Protein AF-A0A5K1HNN9-F1 (afdb_monomer_lite)

pLDDT: mean 94.92, std 7.77, range [45.16, 98.5]

Organism: NCBI:txid210225

Foldseek 3Di:
DDDFVQWDWAFDPDDPPPRVDRDTDITHDPGDDDPVPDDVQPPDCVRHVVVVVVVVVVVVVVVVVVVVVVVVVVVVVQQQPDDDPRHGND

Sequence (90 aa):
TQGLKGWSADVIKNKLALRIVQNCHITLKDVVVGESQKLPHAIDFQKGTNLVLKHSRVFVCWIAAGIAMGVYDNVIRFTTQRKQFGRSIS

Secondary structure (DSSP, 8-state):
-PPPTTEEEEE--S-SS-TTS--EEEEESS----GGG--TT-SSIIIIIHHHHHHHHHHHHHHHHHHHHHHHHHHHHHHHH-EETTEE--

Radius of gyration: 22.58 Å; chains: 1; bounding box: 52×23×59 Å

InterPro domains:
  IPR009075 Acyl-CoA dehydrogenase/oxidase, C-terminal [PF00441] (53-89)
  IPR036250 Acyl-CoA dehydrogenase-like, C-terminal [SSF47203] (52-89)
  IPR045008 Acyl-coenzyme A oxidase 4-like [PTHR43188] (3-89)
  IPR046373 Acyl-CoA oxidase/dehydrogenase, middle domain superfamily [G3DSA:2.40.110.10] (3-42)

Structure (mmCIF, N/CA/C/O backbone):
data_AF-A0A5K1HNN9-F1
#
_entry.id   AF-A0A5K1HNN9-F1
#
loop_
_atom_site.group_PDB
_atom_site.id
_atom_site.type_symbol
_atom_site.label_atom_id
_atom_site.label_alt_id
_atom_site.label_comp_id
_atom_site.label_asym_id
_atom_site.label_entity_id
_atom_site.label_seq_id
_atom_site.pdbx_PDB_ins_code
_atom_site.Cartn_x
_atom_site.Cartn_y
_atom_site.Cartn_z
_atom_site.occupancy
_atom_site.B_iso_or_equiv
_atom_site.auth_seq_id
_atom_site.auth_comp_id
_atom_site.auth_asym_id
_atom_site.auth_atom_id
_atom_site.pdbx_PDB_model_num
ATOM 1 N N . THR A 1 1 ? 0.161 15.436 -15.270 1.00 45.16 1 THR A N 1
ATOM 2 C CA . THR A 1 1 ? 1.511 15.056 -15.734 1.00 45.16 1 THR A CA 1
ATOM 3 C C . THR A 1 1 ? 1.347 14.177 -16.953 1.00 45.16 1 THR A C 1
ATOM 5 O O . THR A 1 1 ? 0.763 13.110 -16.835 1.00 45.16 1 THR A O 1
ATOM 8 N N . GLN A 1 2 ? 1.735 14.653 -18.139 1.00 51.41 2 GLN A N 1
ATOM 9 C CA . GLN A 1 2 ? 1.745 13.803 -19.335 1.00 51.41 2 GLN A CA 1
ATOM 10 C C . GLN A 1 2 ? 2.736 12.659 -19.093 1.00 51.41 2 GLN A C 1
ATOM 12 O O . GLN A 1 2 ? 3.903 12.911 -18.801 1.00 51.41 2 GLN A O 1
ATOM 17 N N . GLY A 1 3 ? 2.245 11.420 -19.113 1.00 70.38 3 GLY A N 1
ATOM 18 C CA . GLY A 1 3 ? 3.083 10.232 -18.983 1.00 70.38 3 GLY A CA 1
ATOM 19 C C . GLY A 1 3 ? 3.950 10.021 -20.223 1.00 70.38 3 GLY A C 1
ATOM 20 O O . GLY A 1 3 ? 3.679 10.583 -21.286 1.00 70.38 3 GLY A O 1
ATOM 21 N N . LEU A 1 4 ? 4.991 9.196 -20.091 1.00 88.19 4 LEU A N 1
ATOM 22 C CA . LEU A 1 4 ? 5.772 8.732 -21.238 1.00 88.19 4 LEU A CA 1
ATOM 23 C C . LEU A 1 4 ? 4.847 8.036 -22.248 1.00 88.19 4 LEU A C 1
ATOM 25 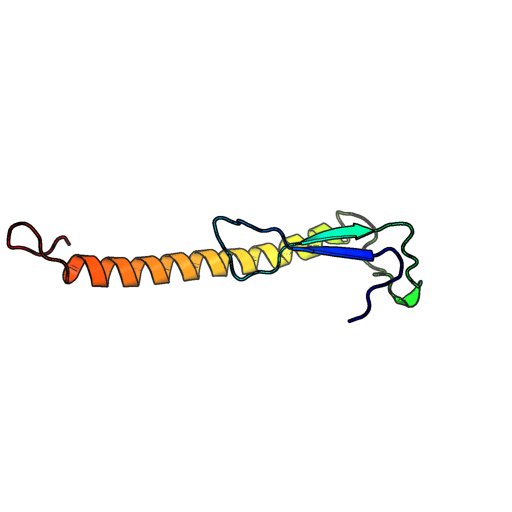O O . LEU A 1 4 ? 3.880 7.372 -21.868 1.00 88.19 4 LEU A O 1
ATOM 29 N N . LYS A 1 5 ? 5.140 8.162 -23.545 1.00 94.00 5 LYS A N 1
ATOM 30 C CA . LYS A 1 5 ? 4.399 7.423 -24.575 1.00 94.00 5 LYS A CA 1
ATOM 31 C C . LYS A 1 5 ? 4.474 5.922 -24.266 1.00 94.00 5 LYS A C 1
ATOM 33 O O . LYS A 1 5 ? 5.554 5.411 -23.992 1.00 94.00 5 LYS A O 1
ATOM 38 N N . GLY A 1 6 ? 3.324 5.245 -24.299 1.00 94.88 6 GLY A N 1
ATOM 39 C CA . GLY A 1 6 ? 3.224 3.820 -23.968 1.00 94.88 6 GLY A CA 1
ATOM 40 C C . GLY A 1 6 ? 3.026 3.507 -22.480 1.00 94.88 6 GLY A C 1
ATOM 41 O O . GLY A 1 6 ? 2.848 2.343 -22.129 1.00 94.88 6 GLY A O 1
ATOM 42 N N . TRP A 1 7 ? 3.023 4.517 -21.605 1.00 96.19 7 TRP A N 1
ATOM 43 C CA . TRP A 1 7 ? 2.709 4.368 -20.184 1.00 96.19 7 TRP A CA 1
ATOM 44 C C . TRP A 1 7 ? 1.231 4.680 -19.903 1.00 96.19 7 TRP A C 1
ATOM 46 O O . TRP A 1 7 ? 0.706 5.685 -20.386 1.00 96.19 7 TRP A O 1
ATOM 56 N N . SER A 1 8 ? 0.575 3.866 -19.074 1.00 95.69 8 SER A N 1
ATOM 57 C CA . SER A 1 8 ? -0.739 4.180 -18.493 1.00 95.69 8 SER A CA 1
ATOM 58 C C . SER A 1 8 ? -0.846 3.704 -17.044 1.00 95.69 8 SER A C 1
ATOM 60 O O . SER A 1 8 ? -0.092 2.831 -16.605 1.00 95.69 8 SER A O 1
ATOM 62 N N . ALA A 1 9 ? -1.784 4.287 -16.293 1.00 96.44 9 ALA A N 1
ATOM 63 C CA . ALA A 1 9 ? -2.083 3.891 -14.923 1.00 96.44 9 ALA A CA 1
ATOM 64 C C . ALA A 1 9 ? -3.593 3.939 -14.654 1.00 96.44 9 ALA A C 1
ATOM 66 O O . ALA A 1 9 ? -4.189 5.016 -14.631 1.00 96.44 9 ALA A O 1
ATOM 67 N N . ASP A 1 10 ? -4.188 2.780 -14.389 1.00 96.69 10 ASP A N 1
ATOM 68 C CA . ASP A 1 10 ? -5.624 2.619 -14.161 1.00 96.69 10 ASP A CA 1
ATOM 69 C C . ASP A 1 10 ? -5.907 2.339 -12.683 1.00 96.69 10 ASP A C 1
ATOM 71 O O . ASP A 1 10 ? -5.414 1.364 -12.114 1.00 96.69 10 ASP A O 1
ATOM 75 N N . VAL A 1 11 ? -6.689 3.204 -12.032 1.00 97.06 11 VAL A N 1
ATOM 76 C CA . VAL A 1 11 ? -6.950 3.113 -10.584 1.00 97.06 11 VAL A CA 1
ATOM 77 C C . VAL A 1 11 ? -7.728 1.841 -10.241 1.00 97.06 11 VAL A C 1
ATOM 79 O O . VAL A 1 11 ? -8.833 1.627 -10.738 1.00 97.06 11 VAL A O 1
ATOM 82 N N . ILE A 1 12 ? -7.213 1.071 -9.283 1.00 98.12 12 ILE A N 1
ATOM 83 C CA . ILE A 1 12 ? -7.877 -0.099 -8.705 1.00 98.12 12 ILE A CA 1
ATOM 84 C C . ILE A 1 12 ? -9.074 0.371 -7.873 1.00 98.12 12 ILE A C 1
ATOM 86 O O . ILE A 1 12 ? -8.926 1.029 -6.835 1.00 98.12 12 ILE A O 1
ATOM 90 N N . LYS A 1 13 ? -10.279 0.035 -8.337 1.00 97.25 13 LYS A N 1
ATOM 91 C CA . LYS A 1 13 ? -11.544 0.358 -7.663 1.00 97.25 13 LYS A CA 1
ATOM 92 C C . LYS A 1 13 ? -11.944 -0.734 -6.670 1.00 97.25 13 LYS A C 1
ATOM 94 O O . LYS A 1 13 ? -11.371 -1.816 -6.648 1.00 97.25 13 LYS A O 1
ATOM 99 N N . ASN A 1 14 ? -12.942 -0.425 -5.840 1.00 97.19 14 ASN A N 1
ATOM 100 C CA . ASN A 1 14 ? -13.594 -1.378 -4.930 1.00 97.19 14 ASN A CA 1
ATOM 101 C C . ASN A 1 14 ? -12.652 -2.056 -3.913 1.00 97.19 14 ASN A C 1
ATOM 103 O O . ASN A 1 14 ? -12.861 -3.201 -3.524 1.00 97.19 14 ASN A O 1
ATOM 107 N N . LYS A 1 15 ? -11.624 -1.336 -3.445 1.00 98.06 15 LYS A N 1
ATOM 108 C CA . LYS A 1 15 ? -10.733 -1.803 -2.372 1.00 98.06 15 LYS A CA 1
ATOM 109 C C . LYS A 1 15 ? -11.466 -1.866 -1.027 1.00 98.06 15 LYS A C 1
ATOM 111 O O . LYS A 1 15 ? -12.178 -0.926 -0.678 1.00 98.06 15 LYS A O 1
ATOM 116 N N . LEU A 1 16 ? -11.219 -2.921 -0.247 1.00 98.25 16 LEU A N 1
ATOM 117 C CA . LEU A 1 16 ? -11.782 -3.091 1.100 1.00 98.25 16 LEU A CA 1
ATOM 118 C C . LEU A 1 16 ? -11.296 -2.001 2.073 1.00 98.25 16 LEU A C 1
ATOM 120 O O . LEU A 1 16 ? -12.092 -1.366 2.758 1.00 98.25 16 LEU A O 1
ATOM 124 N N . ALA A 1 17 ? -9.985 -1.764 2.104 1.00 96.25 17 ALA A N 1
ATOM 125 C CA . ALA A 1 17 ? -9.326 -0.819 3.002 1.00 96.25 17 ALA A CA 1
ATOM 126 C C . ALA A 1 17 ? -8.471 0.190 2.223 1.00 96.25 17 ALA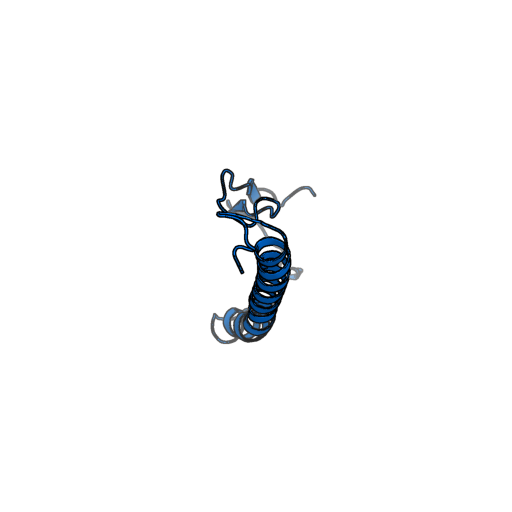 A C 1
ATOM 128 O O . ALA A 1 17 ? -8.285 0.066 1.009 1.00 96.25 17 ALA A O 1
ATOM 129 N N . LEU A 1 18 ? -7.967 1.215 2.925 1.00 96.88 18 LEU A N 1
ATOM 130 C CA . LEU A 1 18 ? -7.149 2.291 2.344 1.00 96.88 18 LEU A CA 1
ATOM 131 C C . LEU A 1 18 ? -7.800 2.897 1.084 1.00 96.88 18 LEU A C 1
ATOM 133 O O . LEU A 1 18 ? -7.136 3.149 0.076 1.00 96.88 18 LEU A O 1
ATOM 137 N N . ARG A 1 19 ? -9.128 3.089 1.124 1.00 97.69 19 ARG A N 1
ATOM 138 C CA . ARG A 1 19 ? -9.966 3.450 -0.038 1.00 97.69 19 ARG A CA 1
ATOM 139 C C . ARG A 1 19 ? -9.553 4.761 -0.707 1.00 97.69 19 ARG A C 1
ATOM 141 O O . ARG A 1 19 ? -9.738 4.906 -1.907 1.00 97.69 19 ARG A O 1
ATOM 148 N N . ILE A 1 20 ? -8.964 5.676 0.058 1.00 97.50 20 ILE A N 1
ATOM 149 C CA . ILE A 1 20 ? -8.491 6.979 -0.425 1.00 97.50 20 ILE A CA 1
ATOM 150 C C . ILE A 1 20 ? -7.187 6.892 -1.238 1.00 97.50 20 ILE A C 1
ATOM 152 O O . ILE A 1 20 ? -6.914 7.763 -2.061 1.00 97.50 20 ILE A O 1
ATOM 156 N N . VAL A 1 21 ? -6.382 5.840 -1.040 1.00 97.56 21 VAL A N 1
ATOM 157 C CA . VAL A 1 21 ? -5.072 5.690 -1.695 1.00 97.56 21 VAL A CA 1
ATOM 158 C C . VAL A 1 21 ? -5.261 5.325 -3.171 1.00 97.56 21 VAL A C 1
ATOM 160 O O . VAL A 1 21 ? -6.039 4.428 -3.488 1.00 97.56 21 VAL A O 1
ATOM 163 N N . GLN A 1 22 ? -4.536 5.968 -4.086 1.00 97.00 22 GLN A N 1
ATOM 164 C CA . GLN A 1 22 ? -4.618 5.689 -5.526 1.00 97.00 22 GLN A CA 1
ATOM 165 C C . GLN A 1 22 ? -3.665 4.551 -5.925 1.00 97.00 22 GLN A C 1
ATOM 167 O O . GLN A 1 22 ? -2.605 4.779 -6.498 1.00 97.00 22 GLN A O 1
ATOM 172 N N . ASN A 1 23 ? -4.018 3.310 -5.585 1.00 97.94 23 ASN A N 1
ATOM 173 C CA . ASN A 1 23 ? -3.325 2.145 -6.141 1.00 97.94 23 ASN A CA 1
ATOM 174 C C . ASN A 1 23 ? -3.784 1.939 -7.588 1.00 97.94 23 ASN A C 1
ATOM 176 O O . ASN A 1 23 ? -4.988 1.977 -7.839 1.00 97.94 23 ASN A O 1
ATOM 180 N N . CYS A 1 24 ? -2.857 1.688 -8.512 1.00 97.50 24 CYS A N 1
ATOM 181 C CA . CYS A 1 24 ? -3.156 1.563 -9.938 1.00 97.50 24 CYS A CA 1
ATOM 182 C C . CYS A 1 24 ? -2.531 0.304 -10.547 1.00 97.50 24 CYS A C 1
ATOM 184 O O . CYS A 1 24 ? -1.450 -0.116 -10.130 1.00 97.50 24 CYS A O 1
ATOM 186 N N . HIS A 1 25 ? -3.172 -0.246 -11.576 1.00 97.69 25 HIS A N 1
ATOM 187 C CA . HIS A 1 25 ? -2.509 -1.103 -12.552 1.00 97.69 25 HIS A CA 1
ATOM 188 C C . HIS A 1 25 ? -1.691 -0.218 -13.489 1.00 97.69 25 HIS A C 1
ATOM 190 O O . HIS A 1 25 ? -2.241 0.694 -14.098 1.00 97.69 25 HIS A O 1
ATOM 196 N N . ILE A 1 26 ? -0.384 -0.457 -13.572 1.00 96.44 26 ILE A N 1
ATOM 197 C CA . ILE A 1 26 ? 0.521 0.313 -14.430 1.00 96.44 26 ILE A CA 1
ATOM 198 C C . ILE A 1 26 ? 0.851 -0.532 -15.658 1.00 96.44 26 ILE A C 1
ATOM 200 O O . ILE A 1 26 ? 1.352 -1.646 -15.510 1.00 96.44 26 ILE A O 1
ATOM 204 N N . THR A 1 27 ? 0.602 0.006 -16.852 1.00 97.00 27 THR A N 1
ATOM 205 C CA . THR A 1 27 ? 0.968 -0.633 -18.122 1.00 97.00 27 THR A CA 1
ATOM 206 C C . THR A 1 27 ? 2.163 0.088 -18.728 1.00 97.00 27 THR A C 1
ATOM 208 O O . THR A 1 27 ? 2.162 1.312 -18.851 1.00 97.00 27 THR A O 1
ATOM 211 N N . LEU A 1 28 ? 3.180 -0.683 -19.117 1.00 96.75 28 LEU A N 1
ATOM 212 C CA . LEU A 1 28 ? 4.380 -0.211 -19.805 1.00 96.75 28 LEU A CA 1
ATOM 213 C C . LEU A 1 28 ? 4.451 -0.903 -21.170 1.00 96.75 28 LEU A C 1
ATOM 215 O O . LEU A 1 28 ? 4.821 -2.071 -21.247 1.00 96.75 28 LEU A O 1
ATOM 219 N N . LYS A 1 29 ? 4.074 -0.202 -22.240 1.00 97.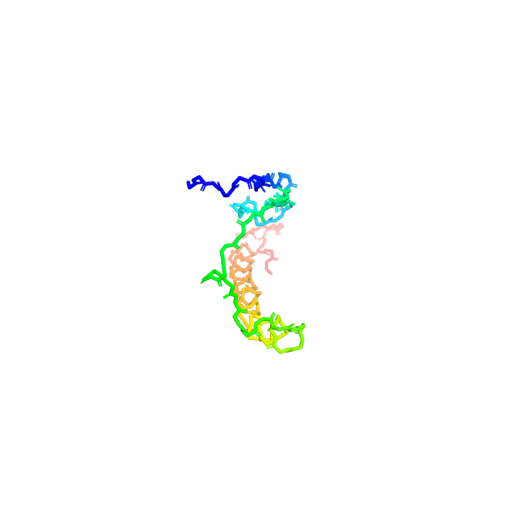19 29 LYS A N 1
ATOM 220 C CA . LYS A 1 29 ? 4.136 -0.703 -23.617 1.00 97.19 29 LYS A CA 1
ATOM 221 C C . LYS A 1 29 ? 5.192 0.060 -24.405 1.00 97.19 29 LYS A C 1
ATOM 223 O O . LYS A 1 29 ? 4.960 1.208 -24.767 1.00 97.19 29 LYS A O 1
ATOM 228 N N . ASP A 1 30 ? 6.331 -0.582 -24.657 1.00 97.06 30 ASP A N 1
ATOM 229 C CA . ASP A 1 30 ? 7.441 -0.019 -25.442 1.00 97.06 30 ASP A CA 1
ATOM 230 C C . ASP A 1 30 ? 7.870 1.381 -24.958 1.00 97.06 30 ASP A C 1
ATOM 232 O O . ASP A 1 30 ? 8.179 2.281 -25.740 1.00 97.06 30 ASP A O 1
ATOM 236 N N . VAL A 1 31 ? 7.838 1.581 -23.636 1.00 96.50 31 VAL A N 1
ATOM 237 C CA . VAL A 1 31 ? 8.186 2.856 -23.006 1.00 96.50 31 VAL A CA 1
ATOM 238 C C . VAL A 1 31 ? 9.689 3.074 -23.126 1.00 96.50 31 VAL A C 1
ATOM 240 O O . VAL A 1 31 ? 10.483 2.279 -22.626 1.00 96.50 31 VAL A O 1
ATOM 243 N N . VAL A 1 32 ? 10.080 4.187 -23.742 1.00 94.81 32 VAL A N 1
ATOM 244 C CA . VAL A 1 32 ? 11.481 4.611 -23.819 1.00 94.81 32 VAL A CA 1
ATOM 245 C C . VAL A 1 32 ? 11.805 5.489 -22.614 1.00 94.81 32 VAL A C 1
ATOM 247 O O . VAL A 1 32 ? 11.117 6.476 -22.350 1.00 94.81 32 VAL A O 1
ATOM 250 N N . VAL A 1 33 ? 12.865 5.129 -21.894 1.00 93.00 33 VAL A N 1
ATOM 251 C CA . VAL A 1 33 ? 13.385 5.858 -20.731 1.00 93.00 33 VAL A CA 1
ATOM 252 C C . VAL A 1 33 ? 14.824 6.263 -21.034 1.00 93.00 33 VAL A C 1
ATOM 254 O O . VAL A 1 33 ? 15.603 5.443 -21.516 1.00 93.00 33 VAL A O 1
ATOM 257 N N . GLY A 1 34 ? 15.178 7.526 -20.793 1.00 93.38 34 GLY A N 1
ATOM 258 C CA . GLY A 1 34 ? 16.540 8.007 -21.036 1.00 93.38 34 GLY A CA 1
ATOM 259 C C . GLY A 1 34 ? 17.539 7.446 -20.020 1.00 93.38 34 GLY A C 1
ATOM 260 O O . GLY A 1 34 ? 17.188 7.241 -18.859 1.00 93.38 34 GLY A O 1
ATOM 261 N N . GLU A 1 35 ? 18.803 7.265 -20.420 1.00 95.19 35 GLU A N 1
ATOM 262 C CA . GLU A 1 35 ? 19.863 6.748 -19.529 1.00 95.19 35 GLU A CA 1
ATOM 263 C C . GLU A 1 35 ? 20.031 7.612 -18.265 1.00 95.19 35 GLU A C 1
ATOM 265 O O . GLU A 1 35 ? 20.302 7.091 -17.188 1.00 95.19 35 GLU A O 1
ATOM 270 N N . SER A 1 36 ? 19.776 8.923 -18.355 1.00 96.19 36 SER A N 1
ATOM 271 C CA . SER A 1 36 ? 19.814 9.842 -17.208 1.00 96.19 36 SER A CA 1
ATOM 272 C C . SER A 1 36 ? 18.762 9.556 -16.126 1.00 96.19 36 SER A C 1
ATOM 274 O O . SER A 1 36 ? 18.908 10.034 -15.004 1.00 96.19 36 SER A O 1
ATOM 276 N N . GLN A 1 37 ? 17.708 8.791 -16.430 1.00 94.12 37 GLN A N 1
ATOM 277 C CA . GLN A 1 37 ? 16.657 8.401 -15.479 1.00 94.12 37 GLN A CA 1
ATOM 278 C C . GLN A 1 37 ? 16.904 7.019 -14.858 1.00 94.12 37 GLN A C 1
ATOM 280 O O . GLN A 1 37 ? 16.112 6.550 -14.037 1.00 94.12 37 GLN A O 1
ATOM 285 N N . LYS A 1 38 ? 17.989 6.346 -15.251 1.00 94.44 38 LYS A N 1
ATOM 286 C CA . LYS A 1 38 ? 18.381 5.056 -14.695 1.00 94.44 38 LYS A CA 1
ATOM 287 C C . LYS A 1 38 ? 18.786 5.214 -13.236 1.00 94.44 38 LYS A C 1
ATOM 289 O O . LYS A 1 38 ? 19.501 6.140 -12.870 1.00 94.44 38 LYS A O 1
ATOM 294 N N . LEU A 1 39 ? 18.372 4.264 -12.404 1.00 95.69 39 LEU A N 1
ATOM 295 C CA . LEU A 1 39 ? 18.822 4.163 -11.018 1.00 95.69 39 LEU A CA 1
ATOM 296 C C . LEU A 1 39 ? 20.103 3.313 -10.982 1.00 95.69 39 LEU A C 1
ATOM 298 O O . LEU A 1 39 ? 20.004 2.086 -11.051 1.00 95.69 39 LEU A O 1
ATOM 302 N N . PRO A 1 40 ? 21.307 3.910 -10.875 1.00 94.31 40 PRO A N 1
ATOM 303 C CA . PRO A 1 40 ? 22.566 3.192 -11.106 1.00 94.31 40 PRO A CA 1
ATOM 304 C C . PRO A 1 40 ? 22.861 2.108 -10.059 1.00 94.31 40 PRO A C 1
ATOM 306 O O . PRO A 1 40 ? 23.608 1.174 -10.332 1.00 94.31 40 PRO A O 1
ATOM 309 N N . HIS A 1 41 ? 22.265 2.202 -8.868 1.00 93.06 41 HIS A N 1
ATOM 310 C CA . HIS A 1 41 ? 22.452 1.233 -7.783 1.00 93.06 41 HIS A CA 1
ATOM 311 C C . HIS A 1 41 ? 21.408 0.105 -7.778 1.00 93.06 41 HIS A C 1
ATOM 313 O O . HIS A 1 41 ? 21.556 -0.866 -7.037 1.00 93.06 41 HIS A O 1
ATOM 319 N N . ALA A 1 42 ? 20.368 0.187 -8.615 1.00 94.69 42 ALA A N 1
ATOM 320 C CA . ALA A 1 42 ? 19.342 -0.848 -8.744 1.00 94.69 42 ALA A CA 1
ATOM 321 C C . ALA A 1 42 ? 19.806 -1.983 -9.681 1.00 94.69 42 ALA A C 1
ATOM 323 O O . ALA A 1 42 ? 19.159 -2.280 -10.680 1.00 94.69 42 ALA A O 1
ATOM 324 N N . ILE A 1 43 ? 20.966 -2.574 -9.377 1.00 94.19 43 ILE A N 1
ATOM 325 C CA . ILE A 1 43 ? 21.677 -3.522 -10.254 1.00 94.19 43 ILE A CA 1
ATOM 326 C C . ILE A 1 43 ? 21.025 -4.912 -10.228 1.00 94.19 43 ILE A C 1
ATOM 328 O O . ILE A 1 43 ? 20.861 -5.551 -11.262 1.00 94.19 43 ILE A O 1
ATOM 332 N N . ASP A 1 44 ? 20.660 -5.379 -9.036 1.00 95.88 44 ASP A N 1
ATOM 333 C CA . ASP A 1 44 ? 20.002 -6.662 -8.800 1.00 95.88 44 ASP A CA 1
ATOM 334 C C . ASP A 1 44 ? 19.052 -6.552 -7.593 1.00 95.88 44 ASP A C 1
ATOM 336 O O . ASP A 1 44 ? 18.987 -5.519 -6.913 1.00 95.88 44 ASP A O 1
ATOM 340 N N . PHE A 1 45 ? 18.290 -7.614 -7.316 1.00 96.62 45 PHE A N 1
ATOM 341 C CA . PHE A 1 45 ? 17.335 -7.609 -6.207 1.00 96.62 45 PHE A CA 1
ATOM 342 C C . PHE A 1 45 ? 18.014 -7.394 -4.848 1.00 96.62 45 PHE A C 1
ATOM 344 O O . PHE A 1 45 ? 17.484 -6.663 -4.013 1.00 96.62 45 PHE A O 1
ATOM 351 N N . GLN A 1 46 ? 19.178 -8.005 -4.612 1.00 96.56 46 GLN A N 1
ATOM 352 C CA . GLN A 1 46 ? 19.853 -7.983 -3.315 1.00 96.56 46 GLN A CA 1
ATOM 353 C C . GLN A 1 46 ? 20.469 -6.612 -3.010 1.00 96.56 46 GLN A C 1
ATOM 355 O O . GLN A 1 46 ? 20.327 -6.119 -1.890 1.00 96.56 46 GLN A O 1
ATOM 360 N N . LYS A 1 47 ? 21.145 -6.008 -3.991 1.00 94.12 47 LYS A N 1
ATOM 361 C CA . LYS A 1 47 ? 21.872 -4.736 -3.870 1.00 94.12 47 LYS A CA 1
ATOM 362 C C . LYS A 1 47 ? 20.992 -3.513 -4.123 1.00 94.12 47 LYS A C 1
ATOM 364 O O . LYS A 1 47 ? 21.339 -2.429 -3.675 1.00 94.12 47 LYS A O 1
ATOM 369 N N . GLY A 1 48 ? 19.865 -3.677 -4.816 1.00 95.81 48 GLY A N 1
ATOM 370 C CA . GLY A 1 48 ? 18.885 -2.620 -5.058 1.00 95.81 48 GLY A CA 1
ATOM 371 C C . GLY A 1 48 ? 17.657 -2.761 -4.161 1.00 95.81 48 GLY A C 1
ATOM 372 O O . GLY A 1 48 ? 17.610 -2.263 -3.035 1.00 95.81 48 GLY A O 1
ATOM 373 N N . THR A 1 49 ? 16.637 -3.450 -4.676 1.00 95.94 49 THR A N 1
ATOM 374 C CA . THR A 1 49 ? 15.284 -3.512 -4.100 1.00 95.94 49 THR A CA 1
ATOM 375 C C . THR A 1 49 ? 15.256 -3.973 -2.641 1.00 95.94 49 THR A C 1
ATOM 377 O O . THR A 1 49 ? 14.546 -3.387 -1.824 1.00 95.94 49 THR A O 1
ATOM 380 N N . ASN A 1 50 ? 16.033 -4.996 -2.283 1.00 96.25 50 ASN A N 1
ATOM 381 C CA . ASN A 1 50 ? 16.038 -5.560 -0.937 1.00 96.25 50 ASN A CA 1
ATOM 382 C C . ASN A 1 50 ? 16.550 -4.568 0.118 1.00 96.25 50 ASN A C 1
ATOM 384 O O . ASN A 1 50 ? 16.014 -4.540 1.226 1.00 96.25 50 ASN A O 1
ATOM 388 N N . LEU A 1 51 ? 17.531 -3.721 -0.217 1.00 94.88 51 LEU A N 1
ATOM 389 C CA . LEU A 1 51 ? 18.010 -2.684 0.703 1.00 94.88 51 LEU A CA 1
ATOM 390 C C . LEU A 1 51 ? 16.897 -1.680 1.015 1.00 94.88 51 LEU A C 1
ATOM 392 O O . LEU A 1 51 ? 16.627 -1.402 2.183 1.00 94.88 51 LEU A O 1
ATOM 396 N N . VAL A 1 52 ? 16.186 -1.209 -0.013 1.00 95.31 52 VAL A N 1
ATOM 397 C CA . VAL A 1 52 ? 15.051 -0.287 0.155 1.00 95.31 52 VAL A CA 1
ATOM 398 C C . VAL A 1 52 ? 13.943 -0.933 0.989 1.00 95.31 52 VAL A C 1
ATOM 400 O O . VAL A 1 52 ? 13.464 -0.327 1.947 1.00 95.31 52 VAL A O 1
ATOM 403 N N . LEU A 1 53 ? 13.582 -2.186 0.688 1.00 96.75 53 LEU A N 1
ATOM 404 C CA . LEU A 1 53 ? 12.556 -2.924 1.431 1.00 96.75 53 LEU A CA 1
ATOM 405 C C . LEU A 1 53 ? 12.935 -3.154 2.899 1.00 96.75 53 LEU A C 1
ATOM 407 O O . LEU A 1 53 ? 12.075 -3.090 3.776 1.00 96.75 53 LEU A O 1
ATOM 411 N N . LYS A 1 54 ? 14.214 -3.420 3.191 1.00 94.81 54 LYS A N 1
ATOM 412 C CA . LYS A 1 54 ? 14.698 -3.589 4.566 1.00 94.81 54 LYS A CA 1
ATOM 413 C C . LYS A 1 54 ? 14.415 -2.342 5.402 1.00 94.81 54 LYS A C 1
ATOM 415 O O . LYS A 1 54 ? 13.897 -2.468 6.508 1.00 94.81 54 LYS A O 1
ATOM 420 N N . HIS A 1 55 ? 14.711 -1.159 4.868 1.00 93.19 55 HIS A N 1
ATOM 421 C CA . HIS A 1 55 ? 14.449 0.098 5.565 1.00 93.19 55 HIS A CA 1
ATOM 422 C C . HIS A 1 55 ? 12.956 0.441 5.604 1.00 93.19 55 HIS A C 1
ATOM 424 O O . HIS A 1 55 ? 12.446 0.838 6.651 1.00 93.19 55 HIS A O 1
ATOM 430 N N . SER A 1 56 ? 12.225 0.240 4.504 1.00 96.06 56 SER A N 1
ATOM 431 C CA . SER A 1 56 ? 10.809 0.611 4.432 1.00 96.06 56 SER A CA 1
ATOM 432 C C . SER A 1 56 ? 9.920 -0.209 5.375 1.00 96.06 56 SER A C 1
ATOM 434 O O . SER A 1 56 ? 8.951 0.328 5.909 1.00 96.06 56 SER A O 1
ATOM 436 N N . ARG A 1 57 ? 10.256 -1.481 5.643 1.00 95.56 57 ARG A N 1
ATOM 437 C CA . ARG A 1 57 ? 9.504 -2.347 6.576 1.00 95.56 57 ARG A CA 1
ATOM 438 C C . ARG A 1 57 ? 9.375 -1.748 7.975 1.00 95.56 57 ARG A C 1
ATOM 440 O O . ARG A 1 57 ? 8.320 -1.881 8.585 1.00 95.56 57 ARG A O 1
ATOM 447 N N . VAL A 1 58 ? 10.406 -1.053 8.459 1.00 93.81 58 VAL A N 1
ATOM 448 C CA . VAL A 1 58 ? 10.382 -0.424 9.789 1.00 93.81 58 VAL A CA 1
ATOM 449 C C . VAL A 1 58 ? 9.294 0.650 9.868 1.00 93.81 58 VAL A C 1
ATOM 451 O O . VAL A 1 58 ? 8.576 0.731 10.860 1.00 93.81 58 VAL A O 1
ATOM 454 N N . PHE A 1 59 ? 9.107 1.432 8.803 1.00 91.31 59 PHE A N 1
ATOM 455 C CA . PHE A 1 59 ? 8.061 2.456 8.751 1.00 91.31 59 PHE A CA 1
ATOM 456 C C . PHE A 1 59 ? 6.652 1.862 8.679 1.00 91.31 59 PHE A C 1
ATOM 458 O O . PHE A 1 59 ? 5.722 2.417 9.257 1.00 91.31 59 PHE A O 1
ATOM 465 N N . VAL A 1 60 ? 6.485 0.708 8.027 1.00 94.81 60 VAL A N 1
ATOM 466 C CA . VAL A 1 60 ? 5.187 0.017 7.974 1.00 94.81 60 VAL A CA 1
ATOM 467 C C . VAL A 1 60 ? 4.732 -0.416 9.373 1.00 94.81 60 VAL A C 1
ATOM 469 O O . VAL A 1 60 ? 3.549 -0.290 9.689 1.00 94.81 60 VAL A O 1
ATOM 472 N N . CYS A 1 61 ? 5.652 -0.849 10.243 1.00 95.19 61 CYS A N 1
ATOM 473 C CA . CYS A 1 61 ? 5.323 -1.222 11.624 1.00 95.19 61 CYS A CA 1
ATOM 474 C C . CYS A 1 61 ? 4.684 -0.068 12.415 1.00 95.19 61 CYS A C 1
ATOM 476 O O . CYS A 1 61 ? 3.756 -0.292 13.193 1.00 95.19 61 CYS A O 1
ATOM 478 N N . TRP A 1 62 ? 5.123 1.172 12.181 1.00 96.38 62 TRP A N 1
ATOM 479 C CA . TRP A 1 62 ? 4.568 2.348 12.857 1.00 96.38 62 TRP A CA 1
ATOM 480 C C . TRP A 1 62 ? 3.107 2.620 12.495 1.00 96.38 62 TRP A C 1
ATOM 482 O O . TRP A 1 62 ? 2.342 3.074 13.345 1.00 96.38 62 TRP A O 1
ATOM 492 N N . ILE A 1 63 ? 2.687 2.283 11.273 1.00 96.12 63 ILE A N 1
ATOM 493 C CA . ILE A 1 63 ? 1.280 2.393 10.864 1.00 96.12 63 ILE A CA 1
ATOM 494 C C . ILE A 1 63 ? 0.417 1.446 11.703 1.00 96.12 63 ILE A C 1
ATOM 496 O O . ILE A 1 63 ? -0.620 1.855 12.222 1.00 96.12 63 ILE A O 1
ATOM 500 N N . ALA A 1 64 ? 0.855 0.196 11.878 1.00 96.00 64 ALA A N 1
ATOM 501 C CA . ALA A 1 64 ? 0.124 -0.789 12.673 1.00 96.00 64 ALA A CA 1
ATOM 502 C C . ALA A 1 64 ? 0.008 -0.364 14.146 1.00 96.00 64 ALA A C 1
ATOM 504 O O . ALA A 1 64 ? -1.075 -0.457 14.723 1.00 96.00 64 ALA A O 1
ATOM 505 N N . ALA A 1 65 ? 1.090 0.165 14.728 1.00 97.69 65 ALA A N 1
ATOM 506 C CA . ALA A 1 65 ? 1.080 0.686 16.094 1.00 97.69 65 ALA A CA 1
ATOM 507 C C . ALA A 1 65 ? 0.090 1.854 16.252 1.00 97.69 65 ALA A C 1
ATOM 509 O O . ALA A 1 65 ? -0.723 1.857 17.174 1.00 97.69 65 ALA A O 1
ATOM 510 N N . GLY A 1 66 ? 0.104 2.811 15.316 1.00 98.06 66 GLY A N 1
ATOM 511 C CA . GLY A 1 66 ? -0.837 3.935 15.299 1.00 98.06 66 GLY A CA 1
ATOM 512 C C . GLY A 1 66 ? -2.299 3.495 15.191 1.00 98.06 66 GLY A C 1
ATOM 513 O O . GLY A 1 66 ? -3.149 3.992 15.928 1.00 98.06 66 GLY A O 1
ATOM 514 N N . ILE A 1 67 ? -2.589 2.521 14.322 1.00 98.06 67 ILE A N 1
ATOM 515 C CA . ILE A 1 67 ? -3.933 1.938 14.195 1.00 98.06 67 ILE A CA 1
ATOM 516 C C . ILE A 1 67 ? -4.354 1.278 15.510 1.00 98.06 67 ILE A C 1
ATOM 518 O O . ILE A 1 67 ? -5.462 1.530 15.974 1.00 98.06 67 ILE A O 1
ATOM 522 N N . ALA A 1 68 ? -3.489 0.465 16.122 1.00 98.38 68 ALA A N 1
ATOM 523 C CA . ALA A 1 68 ? -3.805 -0.228 17.369 1.00 98.38 68 ALA A CA 1
ATOM 524 C C . ALA A 1 68 ? -4.134 0.751 18.508 1.00 98.38 68 ALA A C 1
ATOM 526 O O . ALA 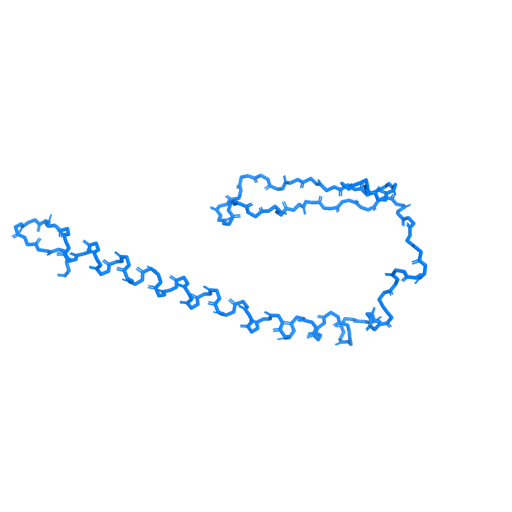A 1 68 ? -5.142 0.567 19.190 1.00 98.38 68 ALA A O 1
ATOM 527 N N . MET A 1 69 ? -3.344 1.820 18.665 1.00 98.50 69 MET A N 1
ATOM 528 C CA . MET A 1 69 ? -3.612 2.875 19.652 1.00 98.50 69 MET A CA 1
ATOM 529 C C . MET A 1 69 ? -4.947 3.577 19.380 1.00 98.50 69 MET A C 1
ATOM 531 O O . MET A 1 69 ? -5.792 3.666 2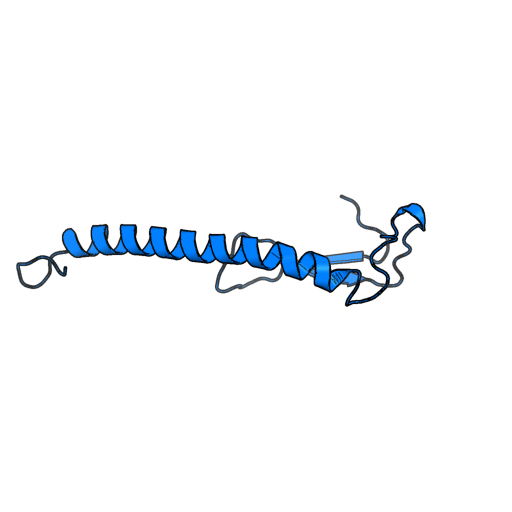0.266 1.00 98.50 69 MET A O 1
ATOM 535 N N . GLY A 1 70 ? -5.191 3.990 18.132 1.00 98.44 70 GLY A N 1
ATOM 536 C CA . GLY A 1 70 ? -6.452 4.634 17.763 1.00 98.44 70 GLY A CA 1
ATOM 537 C C . GLY A 1 70 ? -7.671 3.731 17.979 1.00 98.44 70 GLY A C 1
ATOM 538 O O . GLY A 1 70 ? -8.717 4.203 18.424 1.00 98.44 70 GLY A O 1
ATOM 539 N N . VAL A 1 71 ? -7.551 2.429 17.703 1.00 98.44 71 VAL A N 1
ATOM 540 C CA . VAL A 1 71 ? -8.609 1.448 17.985 1.00 98.44 71 VAL A CA 1
ATOM 541 C C . VAL A 1 71 ? -8.861 1.353 19.486 1.00 98.44 71 VAL A C 1
ATOM 543 O O . VAL A 1 71 ? -10.013 1.449 19.899 1.00 98.44 71 VAL A O 1
ATOM 546 N N . TYR A 1 72 ? -7.812 1.212 20.297 1.00 98.25 72 TYR A N 1
ATOM 547 C CA . TYR A 1 72 ? -7.925 1.106 21.751 1.00 98.25 72 TYR A CA 1
ATOM 548 C C . TYR A 1 72 ? -8.652 2.310 22.366 1.00 98.25 72 TYR A C 1
ATOM 550 O O . TYR A 1 72 ? -9.642 2.127 23.078 1.00 98.25 72 TYR A O 1
ATOM 558 N N . ASP A 1 73 ? -8.242 3.530 22.010 1.00 98.31 73 ASP A N 1
ATOM 559 C CA . ASP A 1 73 ? -8.858 4.764 22.513 1.00 98.31 73 ASP A CA 1
ATOM 560 C C . ASP A 1 73 ? -10.350 4.843 22.159 1.00 98.31 73 ASP A C 1
ATOM 562 O O . ASP A 1 73 ? -11.192 5.216 22.982 1.00 98.31 73 ASP A O 1
ATOM 566 N N . ASN A 1 74 ? -10.702 4.454 20.929 1.00 98.25 74 ASN A N 1
ATOM 567 C CA . ASN A 1 74 ? -12.091 4.448 20.479 1.00 98.25 74 ASN A CA 1
ATOM 568 C C . ASN A 1 74 ? -12.921 3.374 21.185 1.00 98.25 74 ASN A C 1
ATOM 570 O O . ASN A 1 74 ? -14.067 3.645 21.548 1.00 98.25 74 ASN A O 1
ATOM 574 N N . VAL A 1 75 ? -12.357 2.182 21.391 1.00 98.19 75 VAL A N 1
ATOM 575 C CA . VAL A 1 75 ? -13.039 1.075 22.068 1.00 98.19 75 VAL A CA 1
ATOM 576 C C . VAL A 1 75 ? -13.315 1.440 23.518 1.00 98.19 75 VAL A C 1
ATOM 578 O O . VAL A 1 75 ? -14.468 1.358 23.923 1.00 98.19 75 VAL A O 1
ATOM 581 N N . ILE A 1 76 ? -12.322 1.917 24.274 1.00 97.88 76 ILE A N 1
ATOM 582 C CA . ILE A 1 76 ? -12.527 2.308 25.678 1.00 97.88 76 ILE A CA 1
ATOM 583 C C . ILE A 1 76 ? -13.565 3.416 25.796 1.00 97.88 76 ILE A C 1
ATOM 585 O O . ILE A 1 76 ? -14.479 3.330 26.621 1.00 97.88 76 ILE A O 1
ATOM 589 N N . ARG A 1 77 ? -13.467 4.451 24.955 1.00 97.81 77 ARG A N 1
ATOM 590 C CA . ARG A 1 77 ? -14.454 5.533 24.953 1.00 97.81 77 ARG A CA 1
ATOM 591 C C . ARG A 1 77 ? -15.861 5.003 24.678 1.00 97.81 77 ARG A C 1
ATOM 593 O O . ARG A 1 77 ? -16.807 5.418 25.338 1.00 97.81 77 ARG A O 1
ATOM 600 N N . PHE A 1 78 ? -16.008 4.093 23.716 1.00 98.31 78 PHE A N 1
ATOM 601 C CA . PHE A 1 78 ? -17.308 3.532 23.369 1.00 98.31 78 PHE A CA 1
ATOM 602 C C . PHE A 1 78 ? -17.863 2.629 24.474 1.00 98.31 78 PHE A C 1
ATOM 604 O O . PHE A 1 78 ? -19.018 2.792 24.865 1.00 98.31 78 PHE A O 1
ATOM 611 N N . THR A 1 79 ? -17.065 1.693 24.991 1.00 98.25 79 THR A N 1
ATOM 612 C CA . THR A 1 79 ? -17.541 0.680 25.941 1.00 98.25 79 THR A CA 1
ATOM 613 C C . THR A 1 79 ? -17.922 1.278 27.285 1.00 98.25 79 THR A C 1
ATOM 615 O O . THR A 1 79 ? -18.917 0.854 27.859 1.00 98.25 79 THR A O 1
ATOM 618 N N . THR A 1 80 ? -17.195 2.299 27.747 1.00 97.50 80 THR A N 1
ATOM 619 C CA . THR A 1 80 ? -17.490 3.006 29.005 1.00 97.50 80 THR A CA 1
ATOM 620 C C . THR A 1 80 ? -18.733 3.901 28.927 1.00 97.50 80 THR A C 1
ATOM 622 O O . THR A 1 80 ? -19.399 4.130 29.936 1.00 97.50 80 THR A O 1
ATOM 625 N N . GLN A 1 81 ? -19.073 4.412 27.738 1.00 97.00 81 GLN A N 1
ATOM 626 C CA . GLN A 1 81 ? -20.238 5.284 27.533 1.00 97.00 81 GLN A CA 1
ATOM 627 C C . GLN A 1 81 ? -21.503 4.506 27.152 1.00 97.00 81 GLN A C 1
ATOM 629 O O . GLN A 1 81 ? -22.617 4.894 27.519 1.00 97.00 81 GLN A O 1
ATOM 634 N N . ARG A 1 82 ? -21.364 3.409 26.402 1.00 98.06 82 ARG A N 1
ATOM 635 C CA . ARG A 1 82 ? -22.494 2.604 25.941 1.00 98.06 82 ARG A CA 1
ATOM 636 C C . ARG A 1 82 ? -23.074 1.796 27.101 1.00 98.06 82 ARG A C 1
ATOM 638 O O . ARG A 1 82 ? -22.401 0.954 27.682 1.00 98.06 82 ARG A O 1
ATOM 645 N N . LYS A 1 83 ? -24.362 2.003 27.393 1.00 97.88 83 LYS A N 1
ATOM 646 C CA . LYS A 1 83 ? -25.097 1.231 28.404 1.00 97.88 83 LYS A CA 1
ATOM 647 C C . LYS A 1 83 ? -25.992 0.167 27.776 1.00 97.88 83 LYS A C 1
ATOM 649 O O . LYS A 1 83 ? -26.689 0.439 26.799 1.00 97.88 83 LYS A O 1
ATOM 654 N N . GLN A 1 84 ? -26.006 -1.023 28.365 1.00 98.19 84 GLN A N 1
ATOM 655 C CA . GLN A 1 84 ? -26.942 -2.100 28.052 1.00 98.19 84 GLN A CA 1
ATOM 656 C C . GLN A 1 84 ? -27.247 -2.895 29.328 1.00 98.19 84 GLN A C 1
ATOM 658 O O . GLN A 1 84 ? -26.382 -3.044 30.187 1.00 98.19 84 GLN A O 1
ATOM 663 N N . PHE A 1 85 ? -28.488 -3.368 29.481 1.00 97.75 85 PHE A N 1
ATOM 664 C CA . PHE A 1 85 ? -28.947 -4.056 30.702 1.00 97.75 85 PHE A CA 1
ATOM 665 C C . PHE A 1 85 ? -28.697 -3.250 31.995 1.00 97.75 85 PHE A C 1
ATOM 667 O O . PHE A 1 85 ? -28.280 -3.790 33.014 1.00 97.75 85 PHE A O 1
ATOM 674 N N . GLY A 1 86 ? -28.908 -1.930 31.941 1.00 97.06 86 GLY A N 1
ATOM 675 C CA . GLY A 1 86 ? -28.786 -1.039 33.102 1.00 97.06 86 GLY A CA 1
ATOM 676 C C . GLY A 1 86 ? -27.358 -0.651 33.510 1.00 97.06 86 GLY A C 1
ATOM 677 O O . GLY A 1 86 ? -27.205 0.134 34.442 1.00 97.06 86 GLY A O 1
ATOM 678 N N . ARG A 1 87 ? -26.312 -1.122 32.814 1.00 96.44 87 ARG A N 1
ATOM 679 C CA . ARG A 1 87 ? -24.903 -0.811 33.128 1.00 96.44 87 ARG A CA 1
ATOM 680 C C . ARG A 1 87 ? -24.063 -0.528 31.883 1.00 96.44 87 ARG A C 1
ATOM 682 O O . ARG A 1 87 ? -24.519 -0.760 30.769 1.00 96.44 87 ARG A O 1
ATOM 689 N N . SER A 1 88 ? -22.854 -0.008 32.086 1.00 96.00 88 SER A N 1
ATOM 690 C CA . SER A 1 88 ? -21.825 0.094 31.039 1.00 96.00 88 SER A CA 1
ATOM 691 C C . SER A 1 88 ? -21.532 -1.282 30.428 1.00 96.00 88 SER A C 1
ATOM 693 O O . SER A 1 88 ? -21.626 -2.288 31.133 1.00 96.00 88 SER A O 1
ATOM 695 N N . ILE A 1 89 ? -21.195 -1.332 29.136 1.00 97.00 89 ILE A 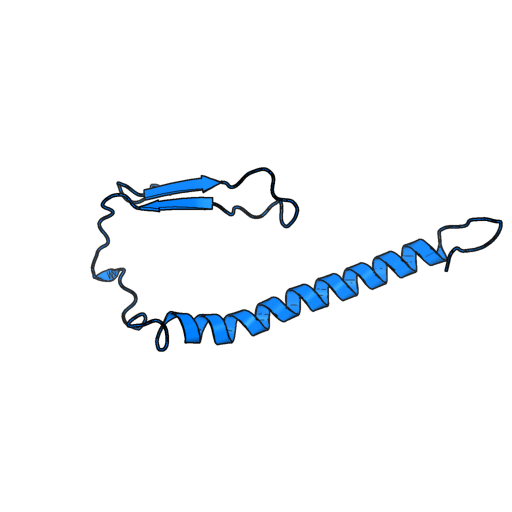N 1
ATOM 696 C CA . ILE A 1 89 ? -20.758 -2.576 28.474 1.00 97.00 89 ILE A CA 1
ATOM 697 C C . ILE A 1 89 ? -19.256 -2.848 28.639 1.00 97.00 89 ILE A C 1
ATOM 699 O O . ILE A 1 89 ? -18.783 -3.870 28.147 1.00 97.00 89 ILE A O 1
ATOM 703 N N . SER A 1 90 ? -18.521 -1.927 29.272 1.00 91.06 90 SER A N 1
ATOM 704 C CA . SER A 1 90 ? -17.137 -2.133 29.722 1.00 91.06 90 SER A CA 1
ATOM 705 C C . SER A 1 90 ? -17.025 -3.249 30.752 1.00 91.06 90 SER A C 1
ATOM 707 O O . SER A 1 90 ? -17.837 -3.206 31.708 1.00 91.06 90 SER A O 1
#